Protein AF-A0A4Q3EB28-F1 (afdb_monomer_lite)

Sequence (97 aa):
MGSSVLMLFILAIPIACISWTVTHEEVFKEIREFCVKNSQEQKTLVARKFFYLFTCEYCFSHYVTIFMLIITKYTLLFEDWRGYLIAGFSLVWIANI

pLDDT: mean 89.11, std 6.45, range [57.38, 96.19]

Structure (mmCIF, N/CA/C/O backbone):
data_AF-A0A4Q3EB28-F1
#
_entry.id   AF-A0A4Q3EB28-F1
#
loop_
_atom_site.group_PDB
_atom_site.id
_atom_site.type_symbol
_atom_site.label_atom_id
_atom_site.label_alt_id
_atom_site.label_comp_id
_atom_site.label_asym_id
_atom_site.label_entity_id
_atom_site.label_seq_id
_atom_site.pdbx_PDB_ins_code
_atom_site.Cartn_x
_atom_site.Cartn_y
_atom_site.Cartn_z
_atom_site.occupancy
_atom_site.B_iso_or_equiv
_atom_site.auth_seq_id
_atom_site.auth_comp_id
_atom_site.auth_asym_id
_atom_site.auth_atom_id
_atom_site.pdbx_PDB_model_num
ATOM 1 N N . MET A 1 1 ? 14.568 -0.073 -18.314 1.00 57.38 1 MET A N 1
ATOM 2 C CA . MET A 1 1 ? 15.052 0.153 -16.929 1.00 57.38 1 MET A CA 1
ATOM 3 C C . MET A 1 1 ? 14.674 1.533 -16.391 1.00 57.38 1 MET A C 1
ATOM 5 O O . MET A 1 1 ? 14.011 1.572 -15.366 1.00 57.38 1 MET A O 1
ATOM 9 N N . GLY A 1 2 ? 15.011 2.648 -17.060 1.00 64.50 2 GLY A N 1
ATOM 10 C CA . GLY A 1 2 ? 14.646 3.996 -16.572 1.00 64.50 2 GLY A CA 1
ATOM 11 C C . GLY A 1 2 ? 13.134 4.256 -16.443 1.00 64.50 2 GLY A C 1
ATOM 12 O O . GLY A 1 2 ? 12.700 4.917 -15.505 1.00 64.50 2 GLY A O 1
ATOM 13 N N . SER A 1 3 ? 12.321 3.664 -17.323 1.00 77.88 3 SER A N 1
ATOM 14 C CA . SER A 1 3 ? 10.854 3.741 -17.268 1.00 77.88 3 SER A CA 1
ATOM 15 C C . SER A 1 3 ? 10.253 3.083 -16.021 1.00 77.88 3 SER A C 1
ATOM 17 O O . SER A 1 3 ? 9.320 3.627 -15.439 1.00 77.88 3 SER A O 1
ATOM 19 N N . SER A 1 4 ? 10.804 1.950 -15.576 1.00 82.12 4 SER A N 1
ATOM 20 C CA . SER A 1 4 ? 10.303 1.221 -14.407 1.00 82.12 4 SER A CA 1
ATOM 21 C C . SER A 1 4 ? 10.483 2.038 -13.127 1.00 82.12 4 SER A C 1
ATOM 23 O O . SER A 1 4 ? 9.545 2.196 -12.359 1.00 82.12 4 SER A O 1
ATOM 25 N N . VAL A 1 5 ? 11.654 2.652 -12.933 1.00 88.69 5 VAL A N 1
ATOM 26 C CA . VAL A 1 5 ? 11.923 3.484 -11.746 1.00 88.69 5 VAL A CA 1
ATOM 27 C C . VAL A 1 5 ? 11.019 4.717 -11.708 1.00 88.69 5 VAL A C 1
ATOM 29 O O . VAL A 1 5 ? 10.527 5.081 -10.650 1.00 88.69 5 VAL A O 1
ATOM 32 N N . LEU A 1 6 ? 10.743 5.344 -12.851 1.00 92.44 6 LEU A N 1
ATOM 33 C CA . LEU A 1 6 ? 9.824 6.481 -12.904 1.00 92.44 6 LEU A CA 1
ATOM 34 C C . LEU A 1 6 ? 8.386 6.061 -12.554 1.00 92.44 6 LEU A C 1
ATOM 36 O O . LEU A 1 6 ? 7.700 6.744 -11.796 1.00 92.44 6 LEU A O 1
ATOM 40 N N . MET A 1 7 ? 7.956 4.894 -13.038 1.00 91.19 7 MET A N 1
ATOM 41 C CA . MET A 1 7 ? 6.646 4.326 -12.722 1.00 91.19 7 MET A CA 1
ATOM 42 C C . MET A 1 7 ? 6.510 3.962 -11.238 1.00 91.19 7 MET A C 1
ATOM 44 O O . MET A 1 7 ? 5.430 4.121 -10.681 1.00 91.19 7 MET A O 1
ATOM 48 N N . LEU A 1 8 ? 7.602 3.566 -10.575 1.00 93.81 8 LEU A N 1
ATOM 49 C CA . LEU A 1 8 ? 7.637 3.336 -9.130 1.00 93.81 8 LEU A CA 1
ATOM 50 C C . LEU A 1 8 ? 7.175 4.574 -8.344 1.00 93.81 8 LEU A C 1
ATOM 52 O O . LEU A 1 8 ? 6.278 4.472 -7.514 1.00 93.81 8 LEU A O 1
ATOM 56 N N . PHE A 1 9 ? 7.743 5.748 -8.633 1.00 93.81 9 PHE A N 1
ATOM 57 C CA . PHE A 1 9 ? 7.362 6.989 -7.950 1.00 93.81 9 PHE A CA 1
ATOM 58 C C . PHE A 1 9 ? 5.948 7.436 -8.319 1.00 93.81 9 PHE A C 1
ATOM 60 O O . PHE A 1 9 ? 5.183 7.825 -7.441 1.00 93.81 9 PHE A O 1
ATOM 67 N N . ILE A 1 10 ? 5.571 7.329 -9.598 1.00 94.94 10 ILE A N 1
ATOM 68 C CA . ILE A 1 10 ? 4.215 7.677 -10.045 1.00 94.94 10 ILE A CA 1
ATOM 69 C C . ILE A 1 10 ? 3.164 6.808 -9.351 1.00 94.94 10 ILE A C 1
ATOM 71 O O . ILE A 1 10 ? 2.119 7.324 -8.971 1.00 94.94 10 ILE A O 1
ATOM 75 N N . LEU A 1 11 ? 3.425 5.510 -9.175 1.00 94.81 11 LEU A N 1
ATOM 76 C CA . LEU A 1 11 ? 2.505 4.592 -8.503 1.00 94.81 11 LEU A CA 1
ATOM 77 C C . LEU A 1 11 ? 2.510 4.754 -6.980 1.00 94.81 11 LEU A C 1
ATOM 79 O O . LEU A 1 11 ? 1.476 4.524 -6.358 1.00 94.81 11 LEU A O 1
ATOM 83 N N . ALA A 1 12 ? 3.620 5.180 -6.375 1.00 95.69 12 ALA A N 1
ATOM 84 C CA . ALA A 1 12 ? 3.685 5.418 -4.935 1.00 95.69 12 ALA A CA 1
ATOM 85 C C . ALA A 1 12 ? 2.800 6.595 -4.484 1.00 95.69 12 ALA A C 1
ATOM 87 O O . ALA A 1 12 ? 2.200 6.517 -3.417 1.00 95.69 12 ALA A O 1
ATOM 88 N N . ILE A 1 13 ? 2.648 7.640 -5.309 1.00 95.62 13 ILE A N 1
ATOM 89 C CA . ILE A 1 13 ? 1.805 8.813 -5.002 1.00 95.62 13 ILE A CA 1
ATOM 90 C C . ILE A 1 13 ? 0.353 8.421 -4.667 1.00 95.62 13 ILE A C 1
ATOM 92 O O . ILE A 1 13 ? -0.098 8.717 -3.561 1.00 95.62 13 ILE A O 1
ATOM 96 N N . PRO A 1 14 ? -0.406 7.745 -5.554 1.00 95.62 14 PRO A N 1
ATOM 97 C CA . PRO A 1 14 ? -1.776 7.361 -5.240 1.00 95.62 14 PRO A CA 1
ATOM 98 C C . PRO A 1 14 ? -1.849 6.346 -4.094 1.00 95.62 14 PRO A C 1
ATOM 100 O O . PRO A 1 14 ? -2.818 6.376 -3.340 1.00 95.62 14 PRO A O 1
ATOM 103 N N . ILE A 1 15 ? -0.840 5.482 -3.917 1.00 96.00 15 ILE A N 1
ATOM 104 C CA . ILE A 1 15 ? -0.785 4.552 -2.778 1.00 96.00 15 ILE A CA 1
ATOM 105 C C . ILE A 1 15 ? -0.702 5.330 -1.460 1.00 96.00 15 ILE A C 1
ATOM 107 O O . ILE A 1 15 ? -1.478 5.041 -0.547 1.00 96.00 15 ILE A O 1
ATOM 111 N N . ALA A 1 16 ? 0.178 6.330 -1.379 1.00 95.00 16 ALA A N 1
ATOM 112 C CA . ALA A 1 16 ? 0.324 7.201 -0.217 1.00 95.00 16 ALA A CA 1
ATOM 113 C C . ALA A 1 16 ? -0.959 7.997 0.041 1.00 95.00 16 ALA A C 1
ATOM 115 O O . ALA A 1 16 ? -1.505 7.941 1.138 1.00 95.00 16 ALA A O 1
ATOM 116 N N . CYS A 1 17 ? -1.511 8.653 -0.987 1.00 94.81 17 CYS A N 1
ATOM 117 C CA . CYS A 1 17 ? -2.742 9.434 -0.850 1.00 94.81 17 CYS A CA 1
ATOM 118 C C . CYS A 1 17 ? -3.908 8.587 -0.333 1.00 94.81 17 CYS A C 1
ATOM 120 O O . CYS A 1 17 ? -4.550 8.966 0.639 1.00 94.81 17 CYS A O 1
ATOM 122 N N . ILE A 1 18 ? -4.171 7.424 -0.938 1.00 94.00 18 ILE A N 1
ATOM 123 C CA . ILE A 1 18 ? -5.268 6.547 -0.503 1.00 94.00 18 ILE A CA 1
ATOM 124 C C . ILE A 1 18 ? -5.016 6.050 0.923 1.00 94.00 18 ILE A C 1
ATOM 126 O O . ILE A 1 18 ? -5.943 6.024 1.735 1.00 94.00 18 ILE A O 1
ATOM 130 N N . SER A 1 19 ? -3.773 5.673 1.241 1.00 93.19 19 SER A N 1
ATOM 131 C CA . SER A 1 19 ? -3.443 5.143 2.563 1.00 93.19 19 SER A CA 1
ATOM 132 C C . SER A 1 19 ? -3.602 6.193 3.648 1.00 93.19 19 SER A C 1
ATOM 134 O O . SER A 1 19 ? -4.272 5.935 4.649 1.00 93.19 19 SER A O 1
ATOM 136 N N . TRP A 1 20 ? -3.079 7.394 3.418 1.00 92.06 20 TRP A N 1
ATOM 137 C CA . TRP A 1 20 ? -3.224 8.527 4.318 1.00 92.06 20 TRP A CA 1
ATOM 138 C C . TRP A 1 20 ? -4.690 8.927 4.477 1.00 92.06 20 TRP A C 1
ATOM 140 O O . TRP A 1 20 ? -5.178 9.010 5.598 1.00 92.06 20 TRP A O 1
ATOM 150 N N . THR A 1 21 ? -5.436 9.101 3.382 1.00 91.38 21 THR A N 1
ATOM 151 C CA . THR A 1 21 ? -6.846 9.514 3.446 1.00 91.38 21 THR A CA 1
ATOM 152 C C . THR A 1 21 ? -7.682 8.533 4.260 1.00 91.38 21 THR A C 1
ATOM 154 O O . THR A 1 21 ? -8.420 8.949 5.145 1.00 91.38 21 THR A O 1
ATOM 157 N N . VAL A 1 22 ? -7.546 7.227 4.032 1.00 88.50 22 VAL A N 1
ATOM 158 C CA . VAL A 1 22 ? -8.336 6.239 4.783 1.00 88.50 22 VAL A CA 1
ATOM 159 C C . VAL A 1 22 ? -7.914 6.174 6.253 1.00 88.50 22 VAL A C 1
ATOM 161 O O . VAL A 1 22 ? -8.755 5.968 7.128 1.00 88.50 22 VAL A O 1
ATOM 164 N N . THR A 1 23 ? -6.624 6.347 6.549 1.00 87.50 23 THR A N 1
ATOM 165 C CA . THR A 1 23 ? -6.104 6.145 7.909 1.00 87.50 23 THR A CA 1
ATOM 166 C C . THR A 1 23 ? -6.046 7.399 8.768 1.00 87.50 23 THR A C 1
ATOM 168 O O . THR A 1 23 ? -6.050 7.249 9.988 1.00 87.50 23 THR A O 1
ATOM 171 N N . HIS A 1 24 ? -6.074 8.603 8.193 1.00 86.44 24 HIS A N 1
ATOM 172 C CA . HIS A 1 24 ? -5.923 9.874 8.912 1.00 86.44 24 HIS A CA 1
ATOM 173 C C . HIS A 1 24 ? -7.128 10.809 8.782 1.00 86.44 24 HIS A C 1
ATOM 175 O O . HIS A 1 24 ? -7.452 11.484 9.758 1.00 86.44 24 HIS A O 1
ATOM 181 N N . GLU A 1 25 ? -7.828 10.818 7.645 1.00 90.25 25 GLU A N 1
ATOM 182 C CA . GLU A 1 25 ? -8.926 11.763 7.413 1.00 90.25 25 GLU A CA 1
ATOM 183 C C . GLU A 1 25 ? -10.097 11.524 8.380 1.00 90.25 25 GLU A C 1
ATOM 185 O O . GLU A 1 25 ? -10.498 10.384 8.643 1.00 90.25 25 GLU A O 1
ATOM 190 N N . GLU A 1 26 ? -10.690 12.605 8.896 1.00 82.88 26 GLU A N 1
ATOM 191 C CA . GLU A 1 26 ? -11.786 12.512 9.871 1.00 82.88 26 GLU A CA 1
ATOM 192 C C . GLU A 1 26 ? -13.049 11.875 9.288 1.00 82.88 26 GLU A C 1
ATOM 194 O O . GLU A 1 26 ? -13.794 11.215 10.011 1.00 82.88 26 GLU A O 1
ATOM 199 N N . VAL A 1 27 ? -13.247 11.985 7.971 1.00 88.56 27 VAL A N 1
ATOM 200 C CA . VAL A 1 27 ? -14.354 11.340 7.248 1.00 88.56 27 VAL A CA 1
ATOM 201 C C . VAL A 1 27 ? -14.366 9.821 7.469 1.00 88.56 27 VAL A C 1
ATOM 203 O O . VAL A 1 27 ? -15.432 9.216 7.543 1.00 88.56 27 VAL A O 1
ATOM 206 N N . PHE A 1 28 ? -13.196 9.197 7.641 1.00 84.94 28 PHE A N 1
ATOM 207 C CA . PHE A 1 28 ? -13.066 7.753 7.863 1.00 84.94 28 PHE A CA 1
ATOM 208 C C . PHE A 1 28 ? -12.972 7.367 9.346 1.00 84.94 28 PHE A C 1
ATOM 210 O O . PHE A 1 28 ? -12.795 6.189 9.669 1.00 84.94 28 PHE A O 1
ATOM 217 N N . LYS A 1 29 ? -13.123 8.324 10.270 1.00 83.88 29 LYS A N 1
ATOM 218 C CA . LYS A 1 29 ? -12.975 8.090 11.712 1.00 83.88 29 LYS A CA 1
ATOM 219 C C . LYS A 1 29 ? -13.955 7.046 12.245 1.00 83.88 29 LYS A C 1
ATOM 221 O O . LYS A 1 29 ? -13.527 6.167 12.984 1.00 83.88 29 LYS A O 1
ATOM 226 N N . GLU A 1 30 ? -15.220 7.086 11.830 1.00 83.81 30 GLU A N 1
ATOM 227 C CA . GLU A 1 30 ? -16.239 6.116 12.265 1.00 83.81 30 GLU A CA 1
ATOM 228 C C . GLU A 1 30 ? -15.881 4.681 11.837 1.00 83.81 30 GLU A C 1
ATOM 230 O O . GLU A 1 30 ? -15.930 3.746 12.639 1.00 83.81 30 GLU A O 1
ATOM 235 N N . ILE A 1 31 ? -15.420 4.512 10.593 1.00 83.69 31 ILE A N 1
ATOM 236 C CA . ILE A 1 31 ? -14.958 3.220 10.065 1.00 83.69 31 ILE A CA 1
ATOM 237 C C . ILE A 1 31 ? -13.721 2.745 10.836 1.00 83.69 31 ILE A C 1
ATOM 239 O O . ILE A 1 31 ? -13.629 1.575 11.212 1.00 83.69 31 ILE A O 1
ATOM 243 N N . ARG A 1 32 ? -12.777 3.650 11.112 1.00 84.00 32 ARG A N 1
ATOM 244 C CA . ARG A 1 32 ? -11.559 3.335 11.864 1.00 84.00 32 ARG A CA 1
ATOM 245 C C . ARG A 1 32 ? -11.883 2.912 13.294 1.00 84.00 32 ARG A C 1
ATOM 247 O O . ARG A 1 32 ? -11.358 1.902 13.747 1.00 84.00 32 ARG A O 1
ATOM 254 N N . GLU A 1 33 ? -12.770 3.619 13.987 1.00 85.00 33 GLU A N 1
ATOM 255 C CA . GLU A 1 33 ? -13.219 3.266 15.339 1.00 85.00 33 GLU A CA 1
ATOM 256 C C . GLU A 1 33 ? -13.946 1.917 15.364 1.00 85.00 33 GLU A C 1
ATOM 258 O O . GLU A 1 33 ? -13.674 1.084 16.235 1.00 85.00 33 GLU A O 1
ATOM 263 N N . PHE A 1 34 ? -14.784 1.640 14.360 1.00 85.25 34 PHE A N 1
ATOM 264 C CA . PHE A 1 34 ? -15.391 0.324 14.173 1.00 85.25 34 PHE A CA 1
ATOM 265 C C . PHE A 1 34 ? -14.329 -0.772 13.990 1.00 85.25 34 PHE A C 1
ATOM 267 O O . PHE A 1 34 ? -14.394 -1.814 14.651 1.00 85.25 34 PHE A O 1
ATOM 274 N N . CYS A 1 35 ? -13.319 -0.552 13.145 1.00 85.62 35 CYS A N 1
ATOM 275 C CA . CYS A 1 35 ? -12.215 -1.494 12.952 1.00 85.62 35 CYS A CA 1
ATOM 276 C C . CYS A 1 35 ? -11.379 -1.679 14.228 1.00 85.62 35 CYS A C 1
ATOM 278 O O . CYS A 1 35 ? -11.058 -2.814 14.574 1.00 85.62 35 CYS A O 1
ATOM 280 N N . VAL A 1 36 ? -11.080 -0.613 14.979 1.00 85.56 36 VAL A N 1
ATOM 281 C CA . VAL A 1 36 ? -10.355 -0.701 16.260 1.00 85.56 36 VAL A CA 1
ATOM 282 C C . VAL A 1 36 ? -11.135 -1.560 17.250 1.00 85.56 36 VAL A C 1
ATOM 284 O O . VAL A 1 36 ? -10.581 -2.525 17.783 1.00 85.56 36 VAL A O 1
ATOM 287 N N . LYS A 1 37 ? -12.427 -1.281 17.442 1.00 87.62 37 LYS A N 1
ATOM 288 C CA . LYS A 1 37 ? -13.289 -2.057 18.340 1.00 87.62 37 LYS A CA 1
ATOM 289 C C . LYS A 1 37 ? -13.298 -3.540 17.963 1.00 87.62 37 LYS A C 1
ATOM 291 O O . LYS A 1 37 ? -13.011 -4.400 18.794 1.00 87.62 37 LYS A O 1
ATOM 296 N N . ASN A 1 38 ? -13.508 -3.851 16.685 1.00 86.00 38 ASN A N 1
ATOM 297 C CA . ASN A 1 38 ? -13.485 -5.233 16.206 1.00 86.00 38 ASN A CA 1
ATOM 298 C C . ASN A 1 38 ? -12.097 -5.883 16.319 1.00 86.00 38 ASN A C 1
ATOM 300 O O . ASN A 1 38 ? -11.995 -7.070 16.627 1.00 86.00 38 ASN A O 1
ATOM 304 N N . SER A 1 39 ? -11.008 -5.137 16.138 1.00 84.69 39 SER A N 1
ATOM 305 C CA . SER A 1 39 ? -9.660 -5.691 16.304 1.00 84.69 39 SER A CA 1
ATOM 306 C C . SER A 1 39 ? -9.378 -6.166 17.739 1.00 84.69 39 SER A C 1
ATOM 308 O O . SER A 1 39 ? -8.565 -7.069 17.933 1.00 84.69 39 SER A O 1
ATOM 310 N N . GLN A 1 40 ? -10.086 -5.619 18.734 1.00 84.25 40 GLN A N 1
ATOM 311 C CA . GLN A 1 40 ? -9.959 -5.986 20.148 1.00 84.25 40 GLN A CA 1
ATOM 312 C C . GLN A 1 40 ? -10.999 -7.033 20.580 1.00 84.25 40 GLN A C 1
ATOM 314 O O . GLN A 1 40 ? -10.667 -7.980 21.295 1.00 84.25 40 GLN A O 1
ATOM 319 N N . GLU A 1 41 ? -12.244 -6.906 20.116 1.00 87.19 41 GLU A N 1
ATOM 320 C CA . GLU A 1 41 ? -13.377 -7.716 20.586 1.00 87.19 41 GLU A CA 1
ATOM 321 C C . GLU A 1 41 ? -13.530 -9.068 19.869 1.00 87.19 41 GLU A C 1
ATOM 323 O O . GLU A 1 41 ? -14.123 -10.001 20.416 1.00 87.19 41 GLU A O 1
ATOM 328 N N . GLN A 1 42 ? -12.994 -9.221 18.653 1.00 87.25 42 GLN A N 1
ATOM 329 C CA . GLN A 1 42 ? -13.182 -10.449 17.873 1.00 87.25 42 GLN A CA 1
ATOM 330 C C . GLN A 1 42 ? -12.547 -11.668 18.555 1.00 87.25 42 GLN A C 1
ATOM 332 O O . GLN A 1 42 ? -11.496 -11.578 19.185 1.00 87.25 42 GLN A O 1
ATOM 337 N N . LYS A 1 43 ? -13.165 -12.847 18.427 1.00 83.12 43 LYS A N 1
ATOM 338 C CA . LYS A 1 43 ? -12.707 -14.070 19.122 1.00 83.12 43 LYS A CA 1
ATOM 339 C C . LYS A 1 43 ? -11.501 -14.733 18.451 1.00 83.12 43 LYS A C 1
ATOM 341 O O . LYS A 1 43 ? -10.714 -15.402 19.111 1.00 83.12 43 LYS A O 1
ATOM 346 N N . THR A 1 44 ? -11.350 -14.5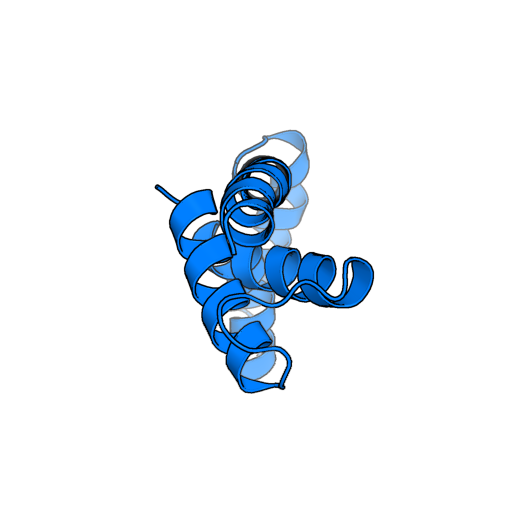50 17.141 1.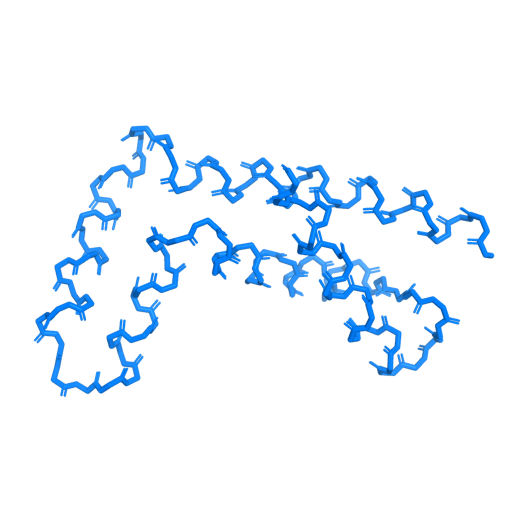00 87.81 44 THR A N 1
ATOM 347 C CA . THR A 1 44 ? -10.303 -15.199 16.340 1.00 87.81 44 THR A CA 1
ATOM 348 C C . THR A 1 44 ? -9.153 -14.246 16.033 1.00 87.81 44 THR A C 1
ATOM 350 O O . THR A 1 44 ? -9.391 -13.117 15.602 1.00 87.81 44 THR A O 1
ATOM 353 N N . LEU A 1 45 ? -7.909 -14.725 16.145 1.00 83.38 45 LEU A N 1
ATOM 354 C CA . LEU A 1 45 ? -6.700 -13.940 15.852 1.00 83.38 45 LEU A CA 1
ATOM 355 C C . LEU A 1 45 ? -6.659 -13.392 14.416 1.00 83.38 45 LEU A C 1
ATOM 357 O O . LEU A 1 45 ? -6.154 -12.294 14.196 1.00 83.38 45 LEU A O 1
ATOM 361 N N . VAL A 1 46 ? -7.207 -14.133 13.448 1.00 83.31 46 VAL A N 1
ATOM 362 C CA . VAL A 1 46 ? -7.242 -13.716 12.037 1.00 83.31 46 VAL A CA 1
ATOM 363 C C . VAL A 1 46 ? -8.139 -12.493 11.850 1.00 83.31 46 VAL A C 1
ATOM 365 O O . VAL A 1 46 ? -7.691 -11.503 11.281 1.00 83.31 46 VAL A O 1
ATOM 368 N N . ALA A 1 47 ? -9.362 -12.521 12.391 1.00 82.75 47 ALA A N 1
ATOM 369 C CA . ALA A 1 47 ? -10.266 -11.372 12.336 1.00 82.75 47 ALA A CA 1
ATOM 370 C C . ALA A 1 47 ? -9.662 -10.145 13.035 1.00 82.75 47 ALA A C 1
ATOM 372 O O . ALA A 1 47 ? -9.704 -9.049 12.484 1.00 82.75 47 ALA A O 1
ATOM 373 N N . ARG A 1 48 ? -9.015 -10.334 14.197 1.00 83.81 48 ARG A N 1
ATOM 374 C CA . ARG A 1 48 ? -8.326 -9.239 14.898 1.00 83.81 48 ARG A CA 1
ATOM 375 C C . ARG A 1 48 ? -7.275 -8.566 14.020 1.00 83.81 48 ARG A C 1
ATOM 377 O O . ARG A 1 48 ? -7.283 -7.346 13.889 1.00 83.81 48 ARG A O 1
ATOM 384 N N . LYS A 1 49 ? -6.409 -9.360 13.378 1.00 83.38 49 LYS A N 1
ATOM 385 C CA . LYS A 1 49 ? -5.377 -8.845 12.466 1.00 83.38 49 LYS A CA 1
ATOM 386 C C . LYS A 1 49 ? -5.970 -8.179 11.228 1.00 83.38 49 LYS A C 1
ATOM 388 O O . LYS A 1 49 ? -5.477 -7.130 10.837 1.00 83.38 49 LYS A O 1
ATOM 393 N N . PHE A 1 50 ? -7.022 -8.754 10.645 1.00 84.31 50 PHE A N 1
ATOM 394 C CA . PHE A 1 50 ? -7.695 -8.177 9.482 1.00 84.31 50 PHE A CA 1
ATOM 395 C C . PHE A 1 50 ? -8.205 -6.764 9.774 1.00 84.31 50 PHE A C 1
ATOM 397 O O . PHE A 1 50 ? -7.887 -5.843 9.034 1.00 84.31 50 PHE A O 1
ATOM 404 N N . PHE A 1 51 ? -8.922 -6.570 10.884 1.00 83.44 51 PHE A N 1
ATOM 405 C CA . PHE A 1 51 ? -9.405 -5.241 11.261 1.00 83.44 51 PHE A CA 1
ATOM 406 C C . PHE A 1 51 ? -8.275 -4.294 11.673 1.00 83.44 51 PHE A C 1
ATOM 408 O O . PHE A 1 51 ? -8.323 -3.113 11.342 1.00 83.44 51 PHE A O 1
ATOM 415 N N . TYR A 1 52 ? -7.232 -4.809 12.329 1.00 78.81 52 TYR A N 1
ATOM 416 C CA . TYR A 1 52 ? -6.062 -4.015 12.703 1.00 78.81 52 TYR A CA 1
ATOM 417 C C . TYR A 1 52 ? -5.340 -3.414 11.484 1.00 78.81 52 TYR A C 1
ATOM 419 O O . TYR A 1 52 ? -4.884 -2.273 11.539 1.00 78.81 52 TYR A O 1
ATOM 427 N N . LEU A 1 53 ? -5.292 -4.129 10.355 1.00 79.81 53 LEU A N 1
ATOM 428 C CA . LEU A 1 53 ? -4.644 -3.651 9.127 1.00 79.81 53 LEU A CA 1
ATOM 429 C C . LEU A 1 53 ? -5.259 -2.354 8.577 1.00 79.81 53 LEU A C 1
ATOM 431 O O . LEU A 1 53 ? -4.532 -1.567 7.986 1.00 79.81 53 LEU A O 1
ATOM 435 N N . PHE A 1 54 ? -6.549 -2.092 8.814 1.00 78.31 54 PHE A N 1
ATOM 436 C CA . PHE A 1 54 ? -7.221 -0.847 8.403 1.00 78.31 54 PHE A CA 1
ATOM 437 C C . PHE A 1 54 ? -6.975 0.332 9.355 1.00 78.31 54 PHE A C 1
ATOM 439 O O . PHE A 1 54 ? -7.412 1.446 9.084 1.00 78.31 54 PHE A O 1
ATOM 446 N N . THR A 1 55 ? -6.301 0.098 10.482 1.00 80.50 55 THR A N 1
ATOM 447 C CA . THR A 1 55 ? -6.039 1.129 11.502 1.00 80.50 55 THR A CA 1
ATOM 448 C C . THR A 1 55 ? -4.620 1.685 11.444 1.00 80.50 55 THR A C 1
ATOM 450 O O . THR A 1 55 ? -4.325 2.674 12.104 1.00 80.50 55 THR A O 1
ATOM 453 N N . CYS A 1 56 ? -3.745 1.070 10.647 1.00 84.31 56 CYS A N 1
ATOM 454 C CA . CYS A 1 56 ? -2.351 1.464 10.493 1.00 84.31 56 CYS A CA 1
ATOM 455 C C . CYS A 1 56 ? -2.068 1.807 9.026 1.00 84.31 56 CYS A C 1
ATOM 457 O O . CYS A 1 56 ? -2.322 0.989 8.143 1.00 84.31 56 CYS A O 1
ATOM 459 N N . GLU A 1 57 ? -1.507 2.993 8.781 1.00 88.44 57 GLU A N 1
ATOM 460 C CA . GLU A 1 57 ? -1.149 3.487 7.443 1.00 88.44 57 GLU A CA 1
ATOM 461 C C . GLU A 1 57 ? -0.221 2.522 6.703 1.00 88.44 57 GLU A C 1
ATOM 463 O O . GLU A 1 57 ? -0.552 2.039 5.619 1.00 88.44 57 GLU A O 1
ATOM 468 N N . TYR A 1 58 ? 0.886 2.142 7.343 1.00 87.69 58 TYR A N 1
ATOM 469 C CA . TYR A 1 58 ? 1.857 1.215 6.772 1.00 87.69 58 TYR A CA 1
ATOM 470 C C . TYR A 1 58 ? 1.221 -0.132 6.410 1.00 87.69 58 TYR A C 1
ATOM 472 O O . TYR A 1 58 ? 1.426 -0.663 5.317 1.00 87.69 58 TYR A O 1
ATOM 480 N N . CYS A 1 59 ? 0.388 -0.680 7.295 1.00 87.69 59 CYS A N 1
ATOM 481 C CA . CYS A 1 59 ? -0.326 -1.928 7.046 1.00 87.69 59 CYS A CA 1
ATOM 482 C C . CYS A 1 59 ? -1.302 -1.819 5.873 1.00 87.69 59 CYS A C 1
ATOM 484 O O . CYS A 1 59 ? -1.308 -2.680 4.992 1.00 87.69 59 CYS A O 1
ATOM 486 N N . PHE A 1 60 ? -2.106 -0.761 5.844 1.00 90.56 60 PHE A N 1
ATOM 487 C CA . PHE A 1 60 ? -3.098 -0.551 4.803 1.00 90.56 60 PHE A CA 1
ATOM 488 C C . PHE A 1 60 ? -2.446 -0.277 3.440 1.00 90.56 60 PHE A C 1
ATOM 490 O O . PHE A 1 60 ? -2.909 -0.792 2.421 1.00 90.56 60 PHE A O 1
ATOM 497 N N . SER A 1 61 ? -1.297 0.401 3.414 1.00 93.19 61 SER A N 1
ATOM 498 C CA . SER A 1 61 ? -0.549 0.656 2.179 1.00 93.19 61 SER A CA 1
ATOM 499 C C . SER A 1 61 ? -0.111 -0.620 1.450 1.00 93.19 61 SER A C 1
ATOM 501 O O . SER A 1 61 ? -0.029 -0.615 0.222 1.00 93.19 61 SER A O 1
ATOM 503 N N . HIS A 1 62 ? 0.068 -1.753 2.147 1.00 93.56 62 HIS A N 1
ATOM 504 C CA . HIS A 1 62 ? 0.321 -3.047 1.496 1.00 93.56 62 HIS A CA 1
ATOM 505 C C . HIS A 1 62 ? -0.882 -3.514 0.676 1.00 93.56 62 HIS A C 1
ATOM 507 O O . HIS A 1 62 ? -0.715 -4.015 -0.433 1.00 93.56 62 HIS A O 1
ATOM 513 N N . TYR A 1 63 ? -2.097 -3.330 1.197 1.00 92.69 63 TYR A N 1
ATOM 514 C CA . TYR A 1 63 ? -3.330 -3.709 0.507 1.00 92.69 63 TYR A CA 1
ATOM 515 C C . TYR A 1 63 ? -3.529 -2.862 -0.745 1.00 92.69 63 TYR A C 1
ATOM 517 O O . TYR A 1 63 ? -3.783 -3.402 -1.824 1.00 92.69 63 TYR A O 1
ATOM 525 N N . VAL A 1 64 ? -3.341 -1.547 -0.615 1.00 95.06 64 VAL A N 1
ATOM 526 C CA . VAL A 1 64 ? -3.417 -0.617 -1.746 1.00 95.06 64 VAL A CA 1
ATOM 527 C C . VAL A 1 64 ? -2.330 -0.935 -2.776 1.00 95.06 64 VAL A C 1
ATOM 529 O O . VAL A 1 64 ? -2.611 -0.984 -3.970 1.00 95.06 64 VAL A O 1
ATOM 532 N N . THR A 1 65 ? -1.110 -1.243 -2.333 1.00 96.19 65 THR A N 1
ATOM 533 C CA . THR A 1 65 ? -0.006 -1.623 -3.226 1.00 96.19 65 THR A CA 1
ATOM 534 C C . THR A 1 65 ? -0.309 -2.907 -3.991 1.00 96.19 65 THR A C 1
ATOM 536 O O . THR A 1 65 ? -0.164 -2.932 -5.210 1.00 96.19 65 THR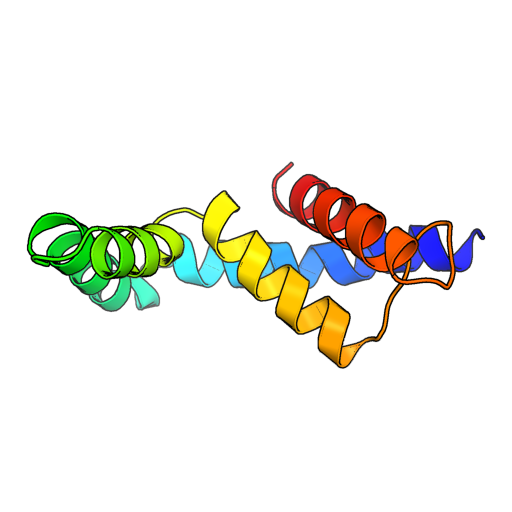 A O 1
ATOM 539 N N . ILE A 1 66 ? -0.762 -3.967 -3.315 1.00 95.06 66 ILE A N 1
ATOM 540 C CA . ILE A 1 66 ? -1.129 -5.236 -3.965 1.00 95.06 66 ILE A CA 1
ATOM 541 C C . ILE A 1 66 ? -2.222 -4.996 -5.008 1.00 95.06 66 ILE A C 1
ATOM 543 O O . ILE A 1 66 ? -2.119 -5.483 -6.133 1.00 95.06 66 ILE A O 1
ATOM 547 N N . PHE A 1 67 ? -3.235 -4.204 -4.661 1.00 95.25 67 PHE A N 1
ATOM 548 C CA . PHE A 1 67 ? -4.297 -3.826 -5.586 1.00 95.25 67 PHE A CA 1
ATOM 549 C C . PHE A 1 67 ? -3.753 -3.093 -6.823 1.00 95.25 67 PHE A C 1
ATOM 551 O O . PHE A 1 67 ? -4.061 -3.476 -7.953 1.00 95.25 67 PHE A O 1
ATOM 558 N N . MET A 1 68 ? -2.874 -2.105 -6.629 1.00 94.75 68 MET A N 1
ATOM 559 C CA . MET A 1 68 ? -2.240 -1.370 -7.727 1.00 94.75 68 MET A CA 1
ATOM 560 C C . MET A 1 68 ? -1.357 -2.267 -8.598 1.00 94.75 68 MET A C 1
ATOM 562 O O . MET A 1 68 ? -1.405 -2.153 -9.823 1.00 94.75 68 MET A O 1
ATOM 566 N N . LEU A 1 69 ? -0.596 -3.195 -8.011 1.00 94.50 69 LEU A N 1
ATOM 567 C CA . LEU A 1 69 ? 0.226 -4.157 -8.754 1.00 94.50 69 LEU A CA 1
ATOM 568 C C . LEU A 1 69 ? -0.618 -5.102 -9.613 1.00 94.50 69 LEU A C 1
ATOM 570 O O . LEU A 1 69 ? -0.242 -5.384 -10.748 1.00 94.50 69 LEU A O 1
ATOM 574 N N . ILE A 1 70 ? -1.767 -5.561 -9.110 1.00 94.31 70 ILE A N 1
ATOM 575 C CA . ILE A 1 70 ? -2.681 -6.432 -9.865 1.00 94.31 70 ILE A CA 1
ATOM 576 C C . ILE A 1 70 ? -3.268 -5.690 -11.073 1.00 94.31 70 ILE A C 1
ATOM 578 O O . ILE A 1 70 ? -3.334 -6.257 -12.164 1.00 94.31 70 ILE A O 1
ATOM 582 N N . ILE A 1 71 ? -3.665 -4.424 -10.900 1.00 94.75 71 ILE A N 1
ATOM 583 C CA . ILE A 1 71 ? -4.253 -3.609 -11.976 1.00 94.75 71 ILE A CA 1
ATOM 584 C C . ILE A 1 71 ? -3.210 -3.246 -13.030 1.00 94.75 71 ILE A C 1
ATOM 586 O O . ILE A 1 71 ? -3.447 -3.397 -14.227 1.00 94.75 71 ILE A O 1
ATOM 590 N N . THR A 1 72 ? -2.060 -2.749 -12.586 1.00 92.69 72 THR A N 1
ATOM 591 C CA . THR A 1 72 ? -1.033 -2.194 -13.478 1.00 92.69 72 THR A CA 1
ATOM 592 C C . THR A 1 72 ? -0.104 -3.258 -14.048 1.00 92.69 72 THR A C 1
ATOM 594 O O . THR A 1 72 ? 0.614 -2.975 -15.005 1.00 92.69 72 THR A O 1
ATOM 597 N N . LYS A 1 73 ? -0.109 -4.472 -13.472 1.00 92.25 73 LYS A N 1
ATOM 598 C CA . LYS A 1 73 ? 0.844 -5.558 -13.762 1.00 92.25 73 LYS A CA 1
ATOM 599 C C . LYS A 1 73 ? 2.299 -5.083 -13.717 1.00 92.25 73 LYS A C 1
ATOM 601 O O . LYS A 1 73 ? 3.147 -5.556 -14.468 1.00 92.25 73 LYS A O 1
ATOM 606 N N . TYR A 1 74 ? 2.568 -4.101 -12.859 1.00 92.25 74 TYR A N 1
ATOM 607 C CA . TY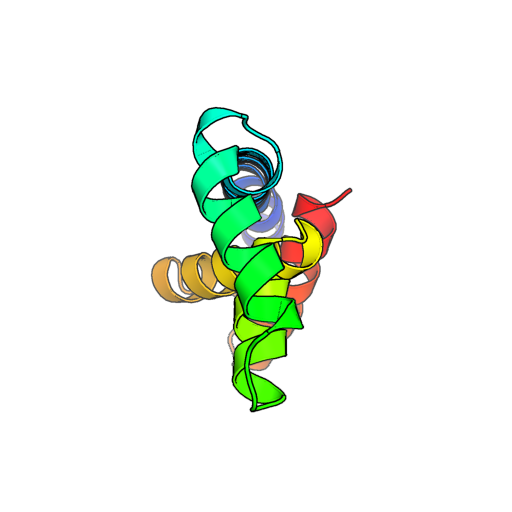R A 1 74 ? 3.871 -3.474 -12.743 1.00 92.25 74 TYR A CA 1
ATOM 608 C C . TYR A 1 74 ? 4.870 -4.426 -12.079 1.00 92.25 74 TYR A C 1
ATOM 610 O O . TYR A 1 74 ? 4.593 -5.005 -11.029 1.00 92.25 74 TYR A O 1
ATOM 618 N N . THR A 1 75 ? 6.056 -4.551 -12.670 1.00 92.38 75 THR A N 1
ATOM 619 C CA . THR A 1 75 ? 7.181 -5.290 -12.096 1.00 92.38 75 THR A CA 1
ATOM 620 C C . THR A 1 75 ? 8.426 -4.411 -12.053 1.00 92.38 75 THR A C 1
ATOM 622 O O . THR A 1 75 ? 8.630 -3.533 -12.896 1.00 92.38 75 THR A O 1
ATOM 625 N N . LEU A 1 76 ? 9.274 -4.634 -11.049 1.00 91.94 76 LEU A N 1
ATOM 626 C CA . LEU A 1 76 ? 10.518 -3.892 -10.867 1.00 91.94 76 LEU A CA 1
ATOM 627 C C . LEU A 1 76 ? 11.718 -4.846 -10.950 1.00 91.94 76 LEU A C 1
ATOM 629 O O . LEU A 1 76 ? 11.722 -5.896 -10.313 1.00 91.94 76 LEU A O 1
ATOM 633 N N . LEU A 1 77 ? 12.746 -4.454 -11.713 1.00 89.62 77 LEU A N 1
ATOM 634 C CA . LEU A 1 77 ? 13.995 -5.189 -12.007 1.00 89.62 77 LEU A CA 1
ATOM 635 C C . LEU A 1 77 ? 13.849 -6.510 -12.782 1.00 89.62 77 LEU A C 1
ATOM 637 O O . LEU A 1 77 ? 14.656 -6.763 -13.672 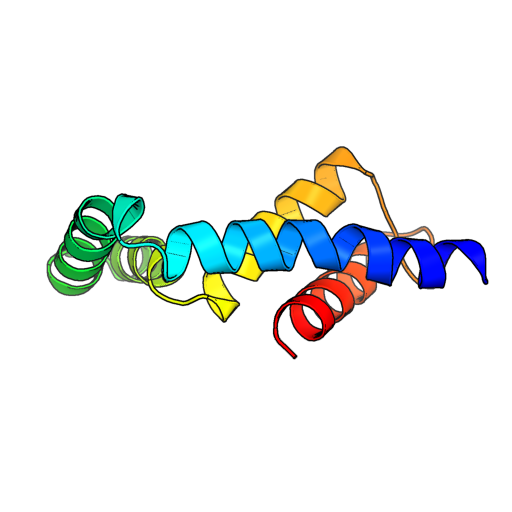1.00 89.62 77 LEU A O 1
ATOM 641 N N . PHE A 1 78 ? 12.848 -7.327 -12.468 1.00 89.81 78 PHE A N 1
ATOM 642 C CA . PHE A 1 78 ? 12.590 -8.617 -13.106 1.00 89.81 78 PHE A CA 1
ATOM 643 C C . PHE A 1 78 ? 11.176 -8.647 -13.689 1.00 89.81 78 PHE A C 1
ATOM 645 O O . PHE A 1 78 ? 10.271 -8.017 -13.150 1.00 89.81 78 PHE A O 1
ATOM 652 N N . GLU A 1 79 ? 10.969 -9.393 -14.770 1.00 87.25 79 GLU A N 1
ATOM 653 C CA . GLU A 1 79 ? 9.643 -9.549 -15.396 1.00 87.25 79 GLU A CA 1
ATOM 654 C C . GLU A 1 79 ? 8.817 -10.685 -14.763 1.00 87.25 79 GLU A C 1
ATOM 656 O O . GLU A 1 79 ? 7.603 -10.754 -14.936 1.00 87.25 79 GLU A O 1
ATOM 661 N N . ASP A 1 80 ? 9.459 -11.538 -13.961 1.00 89.44 80 ASP A N 1
ATOM 662 C CA . ASP A 1 80 ? 8.819 -12.661 -13.273 1.00 89.44 80 ASP A CA 1
ATOM 663 C C . ASP A 1 80 ? 8.146 -12.252 -11.949 1.00 89.44 80 ASP A C 1
ATOM 665 O O . ASP A 1 80 ? 8.248 -11.118 -11.477 1.00 89.44 80 ASP A O 1
ATOM 669 N N . TRP A 1 81 ? 7.547 -13.229 -11.255 1.00 92.38 81 TRP A N 1
ATOM 670 C CA . TRP A 1 81 ? 6.979 -13.090 -9.902 1.00 92.38 81 TRP A CA 1
ATOM 671 C C . TRP A 1 81 ? 7.910 -12.387 -8.895 1.00 92.38 81 TRP A C 1
ATOM 673 O O . TRP A 1 81 ? 7.451 -11.697 -7.986 1.00 92.38 81 TRP A O 1
ATOM 683 N N . ARG A 1 82 ? 9.231 -12.521 -9.073 1.00 94.38 82 ARG A N 1
ATOM 684 C CA . ARG A 1 82 ? 10.247 -11.849 -8.249 1.00 94.38 82 ARG A CA 1
ATOM 685 C C . ARG A 1 82 ? 10.149 -10.329 -8.361 1.00 94.38 82 ARG A C 1
ATOM 687 O O . ARG A 1 82 ? 10.304 -9.633 -7.363 1.00 94.38 82 ARG A O 1
ATOM 694 N N . GLY A 1 83 ? 9.856 -9.820 -9.556 1.00 92.81 83 GLY A N 1
ATOM 695 C CA . GLY A 1 83 ? 9.711 -8.392 -9.803 1.00 92.81 83 GLY A CA 1
ATOM 696 C C . GLY A 1 83 ? 8.494 -7.789 -9.113 1.00 92.81 83 GLY A C 1
ATOM 697 O O . GLY A 1 83 ? 8.566 -6.645 -8.677 1.00 92.81 83 GLY A O 1
ATOM 698 N N . TYR A 1 84 ? 7.418 -8.563 -8.933 1.00 93.81 84 TYR A N 1
ATOM 699 C CA . TYR A 1 84 ? 6.259 -8.145 -8.138 1.00 93.81 84 TYR A CA 1
ATOM 700 C C . TYR A 1 84 ? 6.598 -8.014 -6.651 1.00 93.81 84 TYR A C 1
ATOM 702 O O . TYR A 1 84 ? 6.148 -7.070 -6.008 1.00 93.81 84 TYR A O 1
ATOM 710 N N . LEU A 1 85 ? 7.415 -8.922 -6.102 1.00 94.81 85 LEU A N 1
ATOM 711 C CA . LEU A 1 85 ? 7.848 -8.830 -4.704 1.00 94.81 85 LEU A CA 1
ATOM 712 C C . LEU A 1 85 ? 8.703 -7.589 -4.459 1.00 94.81 85 LEU A C 1
ATOM 714 O O . LEU A 1 85 ? 8.444 -6.846 -3.515 1.00 94.81 85 LEU A O 1
ATOM 718 N N . ILE A 1 86 ? 9.693 -7.347 -5.322 1.00 95.06 86 ILE A N 1
ATOM 719 C CA . ILE A 1 86 ? 10.554 -6.165 -5.202 1.00 95.06 86 ILE A CA 1
ATOM 720 C C . ILE A 1 86 ? 9.716 -4.896 -5.393 1.00 95.06 86 ILE A C 1
ATOM 722 O O . ILE A 1 86 ? 9.786 -3.998 -4.559 1.00 95.06 86 ILE A O 1
ATOM 726 N N . ALA A 1 87 ? 8.873 -4.844 -6.430 1.00 94.50 87 ALA A N 1
ATOM 727 C CA . ALA A 1 87 ? 7.985 -3.711 -6.672 1.00 94.50 87 ALA A CA 1
ATOM 728 C C . ALA A 1 87 ? 7.071 -3.430 -5.474 1.00 94.50 87 ALA A C 1
ATOM 730 O O . ALA A 1 87 ? 6.944 -2.277 -5.080 1.00 94.50 87 ALA A O 1
ATOM 731 N N . GLY A 1 88 ? 6.479 -4.462 -4.869 1.00 94.75 88 GLY A N 1
ATOM 732 C CA . GLY A 1 88 ? 5.589 -4.319 -3.719 1.00 94.75 88 GLY A CA 1
ATOM 733 C C . GLY A 1 88 ? 6.270 -3.660 -2.527 1.00 94.75 88 GLY A C 1
ATOM 734 O O . GLY A 1 88 ? 5.810 -2.621 -2.060 1.00 94.75 88 GLY A O 1
ATOM 735 N N . PHE A 1 89 ? 7.396 -4.208 -2.066 1.00 95.25 89 PHE A N 1
ATOM 736 C CA . PHE A 1 89 ? 8.109 -3.627 -0.925 1.00 95.25 89 PHE A CA 1
ATOM 737 C C . PHE A 1 89 ? 8.685 -2.241 -1.233 1.00 95.25 89 PHE A C 1
ATOM 739 O O . PHE A 1 89 ? 8.645 -1.364 -0.372 1.00 95.25 89 PHE A O 1
ATOM 746 N N . SER A 1 90 ? 9.172 -2.007 -2.456 1.00 95.44 90 SER A N 1
ATOM 747 C CA . SER A 1 90 ? 9.656 -0.684 -2.862 1.00 95.44 90 SER A CA 1
ATOM 748 C C . SER A 1 90 ? 8.538 0.360 -2.915 1.00 95.44 90 SER A C 1
ATOM 750 O O . SER A 1 90 ? 8.745 1.475 -2.447 1.00 95.44 90 SER A O 1
ATOM 752 N N . LEU A 1 91 ? 7.362 0.013 -3.448 1.00 95.94 91 LEU A N 1
AT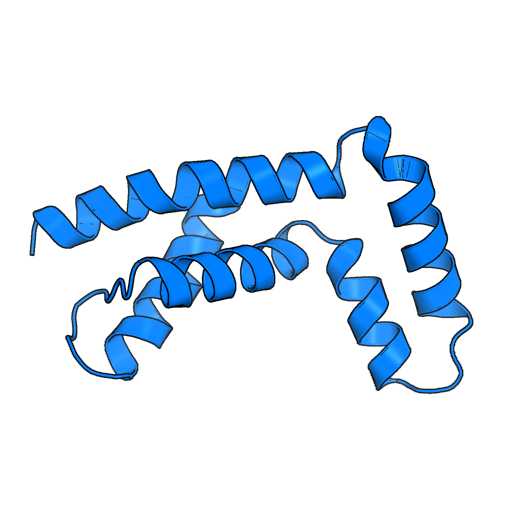OM 753 C CA . LEU A 1 91 ? 6.203 0.910 -3.506 1.00 95.94 91 LEU A CA 1
ATOM 754 C C . LEU A 1 91 ? 5.705 1.269 -2.110 1.00 95.94 91 LEU A C 1
ATOM 756 O O . LEU A 1 91 ? 5.506 2.447 -1.831 1.00 95.94 91 LEU A O 1
ATOM 760 N N . VAL A 1 92 ? 5.552 0.271 -1.234 1.00 95.75 92 VAL A N 1
ATOM 761 C CA . VAL A 1 92 ? 5.153 0.490 0.162 1.00 95.75 92 VAL A CA 1
ATOM 762 C C . VAL A 1 92 ? 6.144 1.413 0.859 1.00 95.75 92 VAL A C 1
ATOM 764 O O . VAL A 1 92 ? 5.723 2.363 1.508 1.00 95.75 92 VAL A O 1
ATOM 767 N N . TRP A 1 93 ? 7.449 1.160 0.723 1.00 95.38 93 TRP A N 1
ATOM 768 C CA . TRP A 1 93 ? 8.456 1.998 1.367 1.00 95.38 93 TRP A CA 1
ATOM 769 C C . TRP A 1 93 ? 8.362 3.449 0.887 1.00 95.38 93 TRP A C 1
ATOM 771 O O . TRP A 1 93 ? 8.223 4.335 1.717 1.00 95.38 93 TRP A O 1
ATOM 781 N N . ILE A 1 94 ? 8.338 3.691 -0.429 1.00 94.94 94 ILE A N 1
ATOM 782 C CA . ILE A 1 94 ? 8.253 5.055 -0.986 1.00 94.94 94 ILE A CA 1
ATOM 783 C C . ILE A 1 94 ? 6.950 5.748 -0.586 1.00 94.94 94 ILE A C 1
ATOM 785 O O . ILE A 1 94 ? 6.955 6.949 -0.348 1.00 94.94 94 ILE A O 1
ATOM 789 N N . ALA A 1 95 ? 5.845 5.007 -0.501 1.00 93.69 95 ALA A N 1
ATOM 790 C CA . ALA A 1 95 ? 4.558 5.562 -0.104 1.00 93.69 95 ALA A CA 1
ATOM 791 C C . ALA A 1 95 ? 4.478 5.964 1.383 1.00 93.69 95 ALA A C 1
ATOM 793 O O . ALA A 1 95 ? 3.546 6.676 1.732 1.00 93.69 95 ALA A O 1
ATOM 794 N N . ASN A 1 96 ? 5.405 5.507 2.238 1.00 91.44 96 ASN A N 1
ATOM 795 C CA . ASN A 1 96 ? 5.409 5.761 3.689 1.00 91.44 96 ASN A CA 1
ATOM 796 C C . ASN A 1 96 ? 6.697 6.457 4.189 1.00 91.44 96 ASN A C 1
ATOM 798 O O . ASN A 1 96 ? 6.967 6.426 5.391 1.00 91.44 96 ASN A O 1
ATOM 802 N N . ILE A 1 97 ? 7.529 7.006 3.293 1.00 87.50 97 ILE A N 1
ATOM 803 C CA . ILE A 1 97 ? 8.636 7.907 3.681 1.00 87.50 97 ILE A CA 1
ATOM 804 C C . ILE A 1 97 ? 8.054 9.188 4.269 1.00 87.50 97 ILE A C 1
ATOM 806 O O . ILE A 1 97 ? 8.584 9.619 5.318 1.00 87.50 97 ILE A O 1
#

Foldseek 3Di:
DVVLVVVLLVLLVVLLVVLCCCQPPPVNVVVLVVLCVQLPPPPDPVSVVVSVLSNDSLSVSLVSLVVSCVVVVRFCPDNDPVRSVVSSVSSSVSSPD

Radius of gyration: 15.07 Å; chains: 1; bounding box: 31×28×38 Å

Secondary structure (DSSP, 8-state):
-HHHHHHHHHHHHHHHHHHHHHHH-GGGHHHHHHHHHHHHH-SSHHHHHHHHHTT-HHHHHHHHHHHHHHHH---SS-SSHHHHHHHHHHHHHHHT-